Protein AF-A0A940Z0R4-F1 (afdb_monomer)

Secondary structure (DSSP, 8-state):
-HHHHHHHHHHHHHHHHHTTTS-HHHHHHHHHHHHHHHHHHHHH--SHHHHHHHHHHHHHHHHHHHHHHHHHHHHH-SS-HHHHHHHHHHHHHHHHHHHHHHHHHHHHHS-HHHHHHHHHHHHHHHHHHIIIIITTS------------

Mean predicted aligned error: 10.65 Å

Foldseek 3Di:
DVLLVVLLVVLVVVLVVPVVPDQLLVLQLVLLVLQLVLLLQCLPDPDPVSVSVSVSSNSNSVSNNVVSVLVNQPVVDDPCSVVSVVVVVVVVVVCVVVVCVVLVVVCVVDNDSVSSVVSSVVSVVVSVCCVPVVVVPDDDDPDDDDDDD

Structure (mmCIF, N/CA/C/O backbone):
data_AF-A0A940Z0R4-F1
#
_entry.id   AF-A0A940Z0R4-F1
#
loop_
_atom_site.group_PDB
_atom_site.id
_atom_site.type_symbol
_atom_site.label_atom_id
_atom_site.label_alt_id
_atom_site.label_comp_id
_atom_site.label_asym_id
_atom_site.label_entity_id
_atom_site.label_seq_id
_atom_site.pdbx_PDB_ins_code
_atom_site.Cartn_x
_atom_site.Cartn_y
_atom_site.Cartn_z
_atom_site.occupancy
_atom_site.B_iso_or_equiv
_atom_site.auth_seq_id
_atom_site.auth_comp_id
_atom_site.auth_asym_id
_atom_site.auth_atom_id
_atom_site.pdbx_PDB_model_num
ATOM 1 N N . PHE A 1 1 ? 13.140 6.872 -1.261 1.00 50.38 1 PHE A N 1
ATOM 2 C CA . PHE A 1 1 ? 12.932 6.989 0.199 1.00 50.38 1 PHE A CA 1
ATOM 3 C C . PHE A 1 1 ? 12.608 8.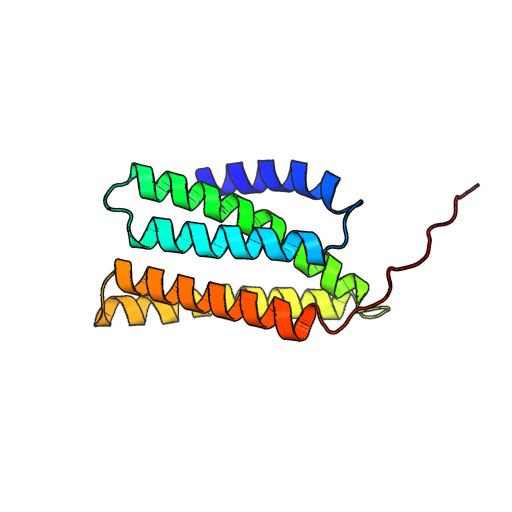428 0.614 1.00 50.38 1 PHE A C 1
ATOM 5 O O . PHE A 1 1 ? 11.524 8.661 1.128 1.00 50.38 1 PHE A O 1
ATOM 12 N N . THR A 1 2 ? 13.457 9.413 0.296 1.00 56.56 2 THR A N 1
ATOM 13 C CA . THR A 1 2 ? 13.207 10.854 0.551 1.00 56.56 2 THR A CA 1
ATOM 14 C C . THR A 1 2 ? 11.910 11.374 -0.076 1.00 56.56 2 THR A C 1
ATOM 16 O O . THR A 1 2 ? 11.143 12.078 0.568 1.00 56.56 2 THR A O 1
ATOM 19 N N . MET A 1 3 ? 11.612 10.952 -1.305 1.00 58.19 3 MET A N 1
ATOM 20 C CA . MET A 1 3 ? 10.397 11.362 -2.014 1.00 58.19 3 MET A CA 1
ATOM 21 C C . MET A 1 3 ? 9.102 10.849 -1.359 1.00 58.19 3 MET A C 1
ATOM 23 O O . MET A 1 3 ? 8.124 11.580 -1.247 1.00 58.19 3 MET A O 1
ATOM 27 N N . ILE A 1 4 ? 9.128 9.608 -0.860 1.00 58.28 4 ILE A N 1
ATOM 28 C CA . ILE A 1 4 ? 8.010 8.991 -0.133 1.00 58.28 4 ILE A CA 1
ATOM 29 C C . ILE A 1 4 ? 7.775 9.734 1.189 1.00 58.28 4 ILE A C 1
ATOM 31 O O . ILE A 1 4 ? 6.634 10.010 1.543 1.00 58.28 4 ILE A O 1
ATOM 35 N N . ALA A 1 5 ? 8.847 10.124 1.887 1.00 56.44 5 ALA A N 1
ATOM 36 C CA . ALA A 1 5 ? 8.750 10.865 3.142 1.00 56.44 5 ALA A CA 1
ATOM 37 C C . ALA A 1 5 ? 8.082 12.239 2.961 1.00 56.44 5 ALA A C 1
ATOM 39 O O . ALA A 1 5 ? 7.167 12.571 3.710 1.00 56.44 5 ALA A O 1
ATOM 40 N N . VAL A 1 6 ? 8.472 13.002 1.932 1.00 60.09 6 VAL A N 1
ATOM 41 C CA . VAL A 1 6 ? 7.863 14.313 1.633 1.00 60.09 6 VAL A CA 1
ATOM 42 C C . VAL A 1 6 ? 6.369 14.164 1.350 1.00 60.09 6 VAL A C 1
ATOM 44 O O . VAL A 1 6 ? 5.558 14.913 1.890 1.00 60.09 6 VAL A O 1
ATOM 47 N N . MET A 1 7 ? 5.984 13.144 0.582 1.00 60.28 7 MET A N 1
ATOM 48 C CA . MET A 1 7 ? 4.577 12.900 0.283 1.00 60.28 7 MET A CA 1
ATOM 49 C C . MET A 1 7 ? 3.765 12.464 1.489 1.00 60.28 7 MET A C 1
ATOM 51 O O . MET A 1 7 ? 2.655 12.961 1.647 1.00 60.28 7 MET A O 1
ATOM 55 N N . ILE A 1 8 ? 4.296 11.593 2.352 1.00 61.03 8 ILE A N 1
ATOM 56 C CA . ILE A 1 8 ? 3.631 11.191 3.602 1.00 61.03 8 ILE A CA 1
ATOM 57 C C . ILE A 1 8 ? 3.420 12.407 4.511 1.00 61.03 8 ILE A C 1
ATOM 59 O O . ILE A 1 8 ? 2.373 12.531 5.139 1.00 61.03 8 ILE A O 1
ATOM 63 N N . ILE A 1 9 ? 4.377 13.333 4.562 1.00 60.31 9 ILE A N 1
ATOM 64 C CA . ILE A 1 9 ? 4.252 14.550 5.371 1.00 60.31 9 ILE A CA 1
ATOM 65 C C . ILE A 1 9 ? 3.166 15.470 4.791 1.00 60.31 9 ILE A C 1
ATOM 67 O O . ILE A 1 9 ? 2.270 15.886 5.523 1.00 60.31 9 ILE A O 1
ATOM 71 N N . SER A 1 10 ? 3.175 15.733 3.481 1.00 55.50 10 SER A N 1
ATOM 72 C CA . SER A 1 10 ? 2.170 16.593 2.834 1.00 55.50 10 SER A CA 1
ATOM 73 C C . SER A 1 10 ? 0.754 16.011 2.911 1.00 55.50 10 SER A C 1
ATOM 75 O O . SER A 1 10 ? -0.210 16.722 3.190 1.00 55.50 10 SER A O 1
ATOM 77 N N . SER A 1 11 ? 0.623 14.703 2.706 1.00 52.62 11 SER A N 1
ATOM 78 C CA . SER A 1 11 ? -0.652 13.982 2.788 1.00 52.62 11 SER A CA 1
ATOM 79 C C . SER A 1 11 ? -1.178 13.868 4.219 1.00 52.62 11 SER A C 1
ATOM 81 O O . SER A 1 11 ? -2.381 14.010 4.413 1.00 52.62 11 SER A O 1
ATOM 83 N N . ARG A 1 12 ? -0.319 13.722 5.241 1.00 57.31 12 ARG A N 1
ATOM 84 C CA . ARG A 1 12 ? -0.750 13.793 6.651 1.00 57.31 12 ARG A CA 1
ATOM 85 C C . ARG A 1 12 ? -1.328 15.162 7.018 1.00 57.31 12 ARG A C 1
ATOM 87 O O . ARG A 1 12 ? -2.309 15.212 7.753 1.00 57.31 12 ARG A O 1
ATOM 94 N N . VAL A 1 13 ? -0.780 16.253 6.474 1.00 55.06 13 VAL A N 1
ATOM 95 C CA . VAL A 1 13 ? -1.290 17.620 6.706 1.00 55.06 13 VAL A CA 1
ATOM 96 C C . VAL A 1 13 ? -2.660 17.843 6.045 1.00 55.06 13 VAL A C 1
ATOM 98 O O . VAL A 1 13 ? -3.521 18.507 6.619 1.00 55.06 13 VAL A O 1
ATOM 101 N N . LEU A 1 14 ? -2.903 17.251 4.871 1.00 50.78 14 LEU A N 1
ATOM 102 C CA . LEU A 1 14 ? -4.183 17.353 4.152 1.00 50.78 14 LEU A CA 1
ATOM 103 C C . LEU A 1 14 ? -5.239 16.346 4.652 1.00 50.78 14 LEU A C 1
ATOM 105 O O . LEU A 1 14 ? -6.424 16.670 4.718 1.00 50.78 14 LEU A O 1
ATOM 109 N N . GLY A 1 15 ? -4.826 15.143 5.055 1.00 49.03 15 GLY A N 1
ATOM 110 C CA . GLY A 1 15 ? -5.707 14.066 5.524 1.00 49.03 15 GLY A CA 1
ATOM 111 C C . GLY A 1 15 ? -6.337 14.359 6.876 1.00 49.03 15 GLY A C 1
ATOM 112 O O . GLY A 1 15 ? -7.514 14.065 7.070 1.00 49.03 15 GLY A O 1
ATOM 113 N N . ALA A 1 16 ? -5.602 15.040 7.758 1.00 46.59 16 ALA A N 1
ATOM 114 C CA . ALA A 1 16 ? -6.110 15.495 9.050 1.00 46.59 16 ALA A CA 1
ATOM 115 C C . ALA A 1 16 ? -7.259 16.516 8.931 1.00 46.59 16 ALA A C 1
ATOM 117 O O . ALA A 1 16 ? -8.074 16.617 9.835 1.00 46.59 16 ALA A O 1
ATOM 118 N N . ARG A 1 17 ? -7.362 17.259 7.817 1.00 45.03 17 ARG A N 1
ATOM 119 C CA . ARG A 1 17 ? -8.442 18.240 7.583 1.00 45.03 17 ARG A CA 1
ATOM 120 C C . ARG A 1 17 ? -9.674 17.646 6.893 1.00 45.03 17 ARG A C 1
ATOM 122 O O . ARG A 1 17 ? -10.763 18.186 7.044 1.00 45.03 17 ARG A O 1
ATOM 129 N N . ILE A 1 18 ? -9.508 16.575 6.112 1.00 46.69 18 ILE A N 1
ATOM 130 C CA . ILE A 1 18 ? -10.579 15.980 5.287 1.00 46.69 18 ILE A CA 1
ATOM 131 C C . ILE A 1 18 ? -11.240 14.786 5.999 1.00 46.69 18 ILE A C 1
ATOM 133 O O . ILE A 1 18 ? -12.425 14.527 5.792 1.00 46.69 18 ILE A O 1
ATOM 137 N N . SER A 1 19 ? -10.505 14.103 6.884 1.00 44.44 19 SER A N 1
ATOM 138 C CA . SER A 1 19 ? -11.009 12.982 7.691 1.00 44.44 19 SER A CA 1
ATOM 139 C C . SER A 1 19 ? -12.124 13.367 8.672 1.00 44.44 19 SER A C 1
ATOM 141 O O . SER A 1 19 ? -12.879 12.488 9.075 1.00 44.44 19 SER A O 1
ATOM 143 N N . ASP A 1 20 ? -12.252 14.644 9.038 1.00 50.53 20 ASP A N 1
ATOM 144 C CA . ASP A 1 20 ? -13.271 15.104 9.992 1.00 50.53 20 ASP A CA 1
ATOM 145 C C . ASP A 1 20 ? -14.627 15.436 9.337 1.00 50.53 20 ASP A C 1
ATOM 147 O O . ASP A 1 20 ? -15.611 15.633 10.047 1.00 50.53 20 ASP A O 1
ATOM 151 N N 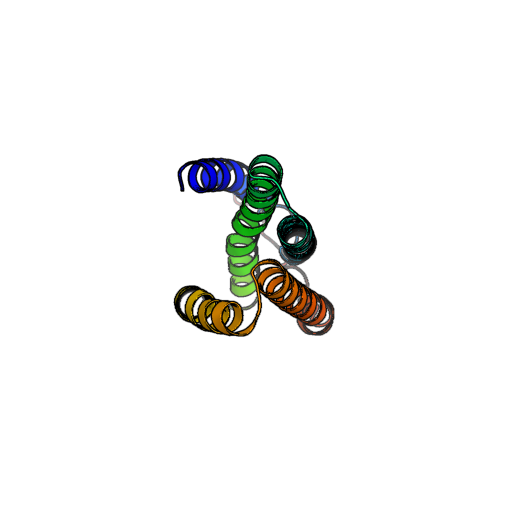. LEU A 1 21 ? -14.721 15.500 7.996 1.00 49.12 21 LEU A N 1
ATOM 152 C CA . LEU A 1 21 ? -15.943 15.955 7.303 1.00 49.12 21 LEU A CA 1
ATOM 153 C C . LEU A 1 21 ? -16.558 14.970 6.292 1.00 49.12 21 LEU A C 1
ATOM 155 O O . LEU A 1 21 ? -17.684 15.201 5.850 1.00 49.12 21 LEU A O 1
ATOM 159 N N . TYR A 1 22 ? -15.878 13.889 5.900 1.00 53.22 22 TYR A N 1
ATOM 160 C CA . TYR A 1 22 ? -16.371 12.972 4.861 1.00 53.22 22 TYR A CA 1
ATOM 161 C C . TYR A 1 22 ? -16.412 11.520 5.342 1.00 53.22 22 TYR A C 1
ATOM 163 O O . TYR A 1 22 ? -15.440 11.028 5.904 1.00 53.22 22 TYR A O 1
ATOM 171 N N . SER A 1 23 ? -17.518 10.811 5.059 1.00 58.50 23 SER A N 1
ATOM 172 C CA . SER A 1 23 ? -17.644 9.364 5.290 1.00 58.50 23 SER A CA 1
ATOM 173 C C . SER A 1 23 ? -16.405 8.651 4.748 1.00 58.50 23 SER A C 1
ATOM 175 O O . SER A 1 23 ? -16.155 8.709 3.542 1.00 58.50 23 SER A O 1
ATOM 177 N N . SER A 1 24 ? -15.640 7.984 5.616 1.00 62.12 24 SER A N 1
ATOM 178 C CA . SER A 1 24 ? -14.324 7.398 5.307 1.00 62.12 24 SER A CA 1
ATOM 179 C C . SER A 1 24 ? -14.349 6.492 4.071 1.00 62.12 24 SER A C 1
ATOM 181 O O . SER A 1 24 ? -13.395 6.423 3.300 1.00 62.12 24 SER A O 1
ATOM 183 N N . GLU A 1 25 ? -15.496 5.871 3.808 1.00 63.47 25 GLU A N 1
ATOM 184 C CA . GLU A 1 25 ? -15.772 5.051 2.632 1.00 63.47 25 GLU A CA 1
ATOM 185 C C . GLU A 1 25 ? -15.662 5.807 1.292 1.00 63.47 25 GLU A C 1
ATOM 187 O O . GLU A 1 25 ? -15.134 5.268 0.319 1.00 63.47 25 GLU A O 1
ATOM 192 N N . LYS A 1 26 ? -16.079 7.080 1.236 1.00 66.50 26 LYS A N 1
ATOM 193 C CA . LYS A 1 26 ? -15.953 7.929 0.036 1.00 66.50 26 LYS A CA 1
ATOM 194 C C . LYS A 1 26 ? -14.506 8.328 -0.256 1.00 66.50 26 LYS A C 1
ATOM 196 O O . LYS A 1 26 ? -14.225 8.732 -1.378 1.00 66.50 26 LYS A O 1
ATOM 201 N N . ILE A 1 27 ? -13.608 8.212 0.723 1.00 68.56 27 ILE A N 1
ATOM 202 C CA . ILE A 1 27 ? -12.177 8.521 0.589 1.00 68.56 27 ILE A CA 1
ATOM 203 C C . ILE A 1 27 ? -11.396 7.268 0.166 1.00 68.56 27 ILE A C 1
ATOM 205 O O . ILE A 1 27 ? -10.482 7.357 -0.652 1.0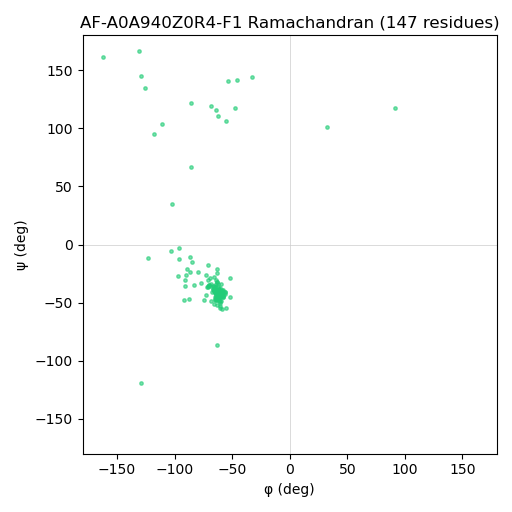0 68.56 27 ILE A O 1
ATOM 209 N N . ILE A 1 28 ? -11.788 6.084 0.645 1.00 71.56 28 ILE A N 1
ATOM 210 C CA . ILE A 1 28 ? -11.111 4.818 0.318 1.00 71.56 28 ILE A CA 1
ATOM 211 C C . ILE A 1 28 ? -11.221 4.488 -1.181 1.00 71.56 28 ILE A C 1
ATOM 213 O O . ILE A 1 28 ? -10.232 4.101 -1.803 1.00 71.56 28 ILE A O 1
ATOM 217 N N . VAL A 1 29 ? -12.391 4.707 -1.790 1.00 77.69 29 VAL A N 1
ATOM 218 C CA . VAL A 1 29 ? -12.629 4.439 -3.221 1.00 77.69 29 VAL A CA 1
ATOM 219 C C . VAL A 1 29 ? -11.688 5.218 -4.157 1.00 77.69 29 VAL A C 1
ATOM 221 O O . VAL A 1 29 ? -11.015 4.572 -4.962 1.00 77.69 29 VAL A O 1
ATOM 224 N N . PRO A 1 30 ? -11.585 6.562 -4.097 1.00 76.38 30 PRO A N 1
ATOM 225 C CA . PRO A 1 30 ? -10.661 7.299 -4.955 1.00 76.38 30 PRO A CA 1
ATOM 226 C C . PRO A 1 30 ? -9.199 6.934 -4.678 1.00 76.38 30 PRO A C 1
ATOM 228 O O . PRO A 1 30 ? -8.417 6.875 -5.623 1.00 76.38 30 PRO A O 1
ATOM 231 N N . CYS A 1 31 ? -8.828 6.605 -3.434 1.00 75.88 31 CYS A N 1
ATOM 232 C CA . CYS A 1 31 ? -7.474 6.136 -3.119 1.00 75.88 31 CYS A CA 1
ATOM 233 C C . CYS A 1 31 ? -7.146 4.806 -3.815 1.00 75.88 31 CYS A C 1
ATOM 235 O O . CYS A 1 31 ? -6.072 4.668 -4.398 1.00 75.88 31 CYS A O 1
ATOM 237 N N . LEU A 1 32 ? -8.081 3.849 -3.812 1.00 78.75 32 LEU A N 1
ATOM 238 C CA . LEU A 1 32 ? -7.947 2.579 -4.536 1.00 78.75 32 LEU A CA 1
ATOM 239 C C . LEU A 1 32 ? -7.850 2.789 -6.053 1.00 78.75 32 LEU A C 1
ATOM 241 O O . LEU A 1 32 ? -7.024 2.155 -6.705 1.00 78.75 32 LEU A O 1
ATOM 245 N N . ILE A 1 33 ? -8.642 3.705 -6.618 1.00 82.06 33 ILE A N 1
ATOM 246 C CA . ILE A 1 33 ? -8.562 4.048 -8.047 1.00 82.06 33 ILE A CA 1
ATOM 247 C C . ILE A 1 33 ? -7.180 4.617 -8.379 1.00 82.06 33 ILE A C 1
ATOM 249 O O . ILE A 1 33 ? -6.535 4.152 -9.315 1.00 82.06 33 ILE A O 1
ATOM 253 N N . ILE A 1 34 ? -6.699 5.580 -7.588 1.00 81.00 34 ILE A N 1
ATOM 254 C CA . ILE A 1 34 ? -5.365 6.173 -7.748 1.00 81.00 34 ILE A CA 1
ATOM 255 C C . ILE A 1 34 ? -4.279 5.093 -7.667 1.00 81.00 34 ILE A C 1
ATOM 257 O O . ILE A 1 34 ? -3.348 5.105 -8.468 1.00 81.00 34 ILE A O 1
ATOM 261 N N . PHE A 1 35 ? -4.416 4.128 -6.755 1.00 81.56 35 PHE A N 1
ATOM 262 C CA . PHE A 1 35 ? -3.480 3.013 -6.604 1.00 81.56 35 PHE A CA 1
ATOM 263 C C . PHE A 1 35 ? -3.423 2.123 -7.854 1.00 81.56 35 PHE A C 1
ATOM 265 O O . PHE A 1 35 ? -2.335 1.805 -8.346 1.00 81.56 35 PHE A O 1
ATOM 272 N N . VAL A 1 36 ? -4.585 1.743 -8.394 1.00 84.06 36 VAL A N 1
ATOM 273 C CA . VAL A 1 36 ? -4.685 0.939 -9.623 1.00 84.06 36 VAL A CA 1
ATOM 274 C C . VAL A 1 36 ? -4.106 1.706 -10.809 1.00 84.06 36 VAL A C 1
ATOM 276 O O . VAL A 1 36 ? -3.271 1.175 -11.535 1.00 84.06 36 VAL A O 1
ATOM 279 N N . VAL A 1 37 ? -4.483 2.974 -10.980 1.00 84.81 37 VAL A N 1
ATOM 280 C CA . VAL A 1 37 ? -3.984 3.813 -12.077 1.00 84.81 37 VAL A CA 1
ATOM 281 C C . VAL A 1 37 ? -2.467 3.974 -11.988 1.00 84.81 37 VAL A C 1
ATOM 283 O O . VAL A 1 37 ? -1.771 3.781 -12.981 1.00 84.81 37 VAL A O 1
ATOM 286 N N . ALA A 1 38 ? -1.930 4.253 -10.799 1.00 82.38 38 ALA A N 1
ATOM 287 C CA . ALA A 1 38 ? -0.494 4.408 -10.609 1.00 82.38 38 ALA A CA 1
ATOM 288 C C . ALA A 1 38 ? 0.277 3.120 -10.930 1.00 82.38 38 ALA A C 1
ATOM 290 O O . ALA A 1 38 ? 1.285 3.174 -11.629 1.00 82.38 38 ALA A O 1
ATOM 291 N N . THR A 1 39 ? -0.206 1.956 -10.483 1.00 81.44 39 THR A N 1
ATOM 292 C CA . THR A 1 39 ? 0.445 0.664 -10.775 1.00 81.44 39 THR A CA 1
ATOM 293 C C . THR A 1 39 ? 0.401 0.304 -12.260 1.00 81.44 39 THR A C 1
ATOM 295 O O . THR A 1 39 ? 1.398 -0.194 -12.782 1.00 81.44 39 THR A O 1
ATOM 298 N N . VAL A 1 40 ? -0.681 0.635 -12.975 1.00 85.00 40 VAL A N 1
ATOM 299 C CA . VAL A 1 40 ? -0.739 0.501 -14.443 1.00 85.00 40 VAL A CA 1
ATOM 300 C C . VAL A 1 40 ? 0.278 1.422 -15.116 1.00 85.00 40 VAL A C 1
ATOM 302 O O . VAL A 1 40 ? 1.038 0.969 -15.967 1.00 85.00 40 VAL A O 1
ATOM 305 N N . ILE A 1 41 ? 0.349 2.697 -14.719 1.00 82.50 41 ILE A N 1
ATOM 306 C CA . ILE A 1 41 ? 1.322 3.649 -15.281 1.00 82.50 41 ILE A CA 1
ATOM 307 C C . ILE A 1 41 ? 2.754 3.145 -15.058 1.00 82.50 41 ILE A C 1
ATOM 309 O O . ILE A 1 41 ? 3.581 3.232 -15.966 1.00 82.50 41 ILE A O 1
ATOM 313 N N . ILE A 1 42 ? 3.044 2.571 -13.886 1.00 81.56 42 ILE A N 1
ATOM 314 C CA . ILE A 1 42 ? 4.349 1.969 -13.590 1.00 81.56 42 ILE A CA 1
ATOM 315 C C . ILE A 1 42 ? 4.625 0.766 -14.503 1.00 81.56 42 ILE A C 1
ATOM 317 O O . ILE A 1 42 ? 5.736 0.655 -15.016 1.00 81.56 42 ILE A O 1
ATOM 321 N N . ALA A 1 43 ? 3.638 -0.098 -14.760 1.00 81.44 43 ALA A N 1
ATOM 322 C CA . ALA A 1 43 ? 3.807 -1.272 -15.621 1.00 81.44 43 ALA A CA 1
ATOM 323 C C . ALA A 1 43 ? 4.228 -0.915 -17.059 1.00 81.44 43 ALA A C 1
ATOM 325 O O . ALA A 1 43 ? 4.998 -1.649 -17.678 1.00 81.44 43 ALA A O 1
ATOM 326 N N . PHE A 1 44 ? 3.750 0.220 -17.580 1.00 81.06 44 PHE A N 1
ATOM 327 C CA . PHE A 1 44 ? 4.089 0.716 -18.919 1.00 81.06 44 PHE A CA 1
ATOM 328 C C . PHE A 1 44 ? 5.232 1.742 -18.931 1.00 81.06 44 PHE A C 1
ATOM 330 O O . PHE A 1 44 ? 5.657 2.182 -20.003 1.00 81.06 44 PHE A O 1
ATOM 337 N N . SER A 1 45 ? 5.753 2.116 -17.761 1.00 78.12 45 SER A N 1
ATOM 338 C CA . SER A 1 45 ? 6.845 3.075 -17.637 1.00 78.12 45 SER A CA 1
ATOM 339 C C . SER A 1 45 ? 8.145 2.493 -18.190 1.00 78.12 45 SER A C 1
ATOM 341 O O . SER A 1 45 ? 8.666 1.497 -17.690 1.00 78.12 45 SER A O 1
ATOM 343 N N . ARG A 1 46 ? 8.702 3.147 -19.216 1.00 72.31 46 ARG A N 1
ATOM 344 C CA . ARG A 1 46 ? 10.011 2.801 -19.801 1.00 72.31 46 ARG A CA 1
ATOM 345 C C . ARG A 1 46 ? 11.135 3.747 -19.376 1.00 72.31 46 ARG A C 1
ATOM 347 O O . ARG A 1 46 ? 12.286 3.524 -19.735 1.00 72.31 46 ARG A O 1
ATOM 354 N N . THR A 1 47 ? 10.815 4.812 -18.638 1.00 79.81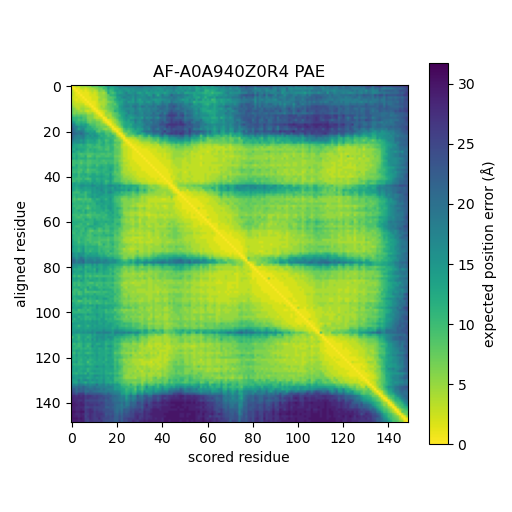 47 THR A N 1
ATOM 355 C CA . THR A 1 47 ? 11.763 5.866 -18.252 1.00 79.81 47 THR A CA 1
ATOM 356 C C . THR A 1 47 ? 11.715 6.139 -16.752 1.00 79.81 47 THR A C 1
ATOM 358 O O . THR A 1 47 ? 10.656 6.108 -16.123 1.00 79.81 47 THR A O 1
ATOM 361 N N . LEU A 1 48 ? 12.876 6.458 -16.170 1.00 77.25 48 LEU A N 1
ATOM 362 C CA . LEU A 1 48 ? 13.007 6.744 -14.737 1.00 77.25 48 LEU A CA 1
ATOM 363 C C . LEU A 1 48 ? 12.076 7.885 -14.297 1.00 77.25 48 LEU A C 1
ATOM 365 O O . LEU A 1 48 ? 11.427 7.785 -13.261 1.00 77.25 48 LEU A O 1
ATOM 369 N N . SER A 1 49 ? 11.948 8.936 -15.109 1.00 76.56 49 SER A N 1
ATOM 370 C CA . SER A 1 49 ? 11.085 10.085 -14.815 1.00 76.56 49 SER A CA 1
ATOM 371 C C . SER A 1 49 ? 9.609 9.695 -14.694 1.00 76.56 49 SER A C 1
ATOM 373 O O . SER A 1 49 ? 8.918 10.166 -13.793 1.00 76.56 49 SER A O 1
ATOM 375 N N . MET A 1 50 ? 9.128 8.801 -15.562 1.00 77.00 50 MET A N 1
ATOM 376 C CA . MET A 1 50 ? 7.746 8.319 -15.532 1.00 77.00 50 MET A CA 1
ATOM 377 C C . MET A 1 50 ? 7.508 7.387 -14.339 1.00 77.00 50 MET A C 1
ATOM 379 O O . MET A 1 50 ? 6.472 7.477 -13.685 1.00 77.00 50 MET A O 1
ATOM 383 N N . PHE A 1 51 ? 8.504 6.568 -13.988 1.00 76.06 51 PHE A N 1
ATOM 384 C CA . PHE A 1 51 ? 8.470 5.732 -12.788 1.00 76.06 51 PHE A CA 1
ATOM 385 C C . PHE A 1 51 ? 8.379 6.578 -11.510 1.00 76.06 51 PHE A C 1
ATOM 387 O O . PHE A 1 51 ? 7.565 6.307 -10.630 1.00 76.06 51 PHE A O 1
ATOM 394 N N . VAL A 1 52 ? 9.176 7.645 -11.434 1.00 78.62 52 VAL A N 1
ATOM 395 C CA . VAL A 1 52 ? 9.184 8.597 -10.318 1.00 78.62 52 VAL A CA 1
ATOM 396 C C . VAL A 1 52 ? 7.841 9.322 -10.197 1.00 78.62 52 VAL A C 1
ATOM 398 O O . VAL A 1 52 ? 7.282 9.395 -9.103 1.00 78.62 52 VAL A O 1
ATOM 401 N N . LEU A 1 53 ? 7.282 9.805 -11.310 1.00 78.75 53 LEU A N 1
ATOM 402 C CA . LEU A 1 53 ? 5.985 10.485 -11.319 1.00 78.75 53 LEU A CA 1
ATOM 403 C C . LEU A 1 53 ? 4.841 9.550 -10.900 1.00 78.75 53 LEU A C 1
ATOM 405 O O . LEU A 1 53 ? 3.962 9.936 -10.135 1.00 78.75 53 LEU A O 1
ATOM 409 N N . ALA A 1 54 ? 4.870 8.298 -11.349 1.00 79.62 54 ALA A N 1
ATOM 410 C CA . ALA A 1 54 ? 3.868 7.316 -10.965 1.00 79.62 54 ALA A CA 1
ATOM 411 C C . ALA A 1 54 ? 4.008 6.886 -9.494 1.00 79.62 54 ALA A C 1
ATOM 413 O O . ALA A 1 54 ? 3.004 6.740 -8.798 1.00 79.62 54 ALA A O 1
ATOM 414 N N . GLY A 1 55 ? 5.240 6.777 -8.986 1.00 76.25 55 GLY A N 1
ATOM 415 C CA . GLY A 1 55 ? 5.518 6.561 -7.565 1.00 76.25 55 GLY A CA 1
ATOM 416 C C . GLY A 1 55 ? 5.030 7.712 -6.679 1.00 76.25 55 GLY A C 1
ATOM 417 O O . GLY A 1 55 ? 4.543 7.465 -5.577 1.00 76.25 55 GLY A O 1
ATOM 418 N N . LEU A 1 56 ? 5.086 8.955 -7.173 1.00 75.69 56 LEU A N 1
ATOM 419 C CA . LEU A 1 56 ? 4.479 10.103 -6.499 1.00 75.69 56 LEU A CA 1
ATOM 420 C C . LEU A 1 56 ? 2.954 9.935 -6.399 1.00 75.69 56 LEU A C 1
ATOM 422 O O . LEU A 1 56 ? 2.381 9.998 -5.316 1.00 75.69 56 LEU A O 1
ATOM 426 N N . ILE A 1 57 ? 2.286 9.656 -7.519 1.00 77.19 57 ILE A N 1
ATOM 427 C CA . ILE A 1 57 ? 0.828 9.455 -7.548 1.00 77.19 57 ILE A CA 1
ATOM 428 C C . ILE A 1 57 ? 0.417 8.316 -6.599 1.00 77.19 57 ILE A C 1
ATOM 430 O O . ILE A 1 57 ? -0.525 8.457 -5.815 1.00 77.19 57 ILE A O 1
ATOM 434 N N . TRP A 1 58 ? 1.172 7.217 -6.616 1.00 79.50 58 TRP A N 1
ATOM 435 C CA . TRP A 1 58 ? 0.977 6.079 -5.722 1.00 79.50 58 TRP A CA 1
ATOM 436 C C . TRP A 1 58 ? 1.140 6.458 -4.241 1.00 79.50 58 TRP A C 1
ATOM 438 O O . TRP A 1 58 ? 0.300 6.102 -3.413 1.00 79.50 58 TRP A O 1
ATOM 448 N N . GLY A 1 59 ? 2.186 7.222 -3.909 1.00 71.69 59 GLY A N 1
ATOM 449 C CA . GLY A 1 59 ? 2.481 7.666 -2.546 1.00 71.69 59 GLY A CA 1
ATOM 450 C C . GLY A 1 59 ? 1.386 8.550 -1.951 1.00 71.69 59 GLY A C 1
ATOM 451 O O . GLY A 1 59 ? 1.048 8.389 -0.777 1.00 71.69 59 GLY A O 1
ATOM 452 N N . VAL A 1 60 ? 0.779 9.426 -2.762 1.00 71.25 60 VAL A N 1
ATOM 453 C CA . VAL A 1 60 ? -0.388 10.219 -2.344 1.00 71.25 60 VAL A CA 1
ATOM 454 C C . VAL A 1 60 ? -1.540 9.293 -1.974 1.00 71.25 60 VAL A C 1
ATOM 456 O O . VAL A 1 60 ? -2.023 9.363 -0.849 1.00 71.25 60 VAL A O 1
ATOM 459 N N . GLY A 1 61 ? -1.946 8.387 -2.869 1.00 69.56 61 GLY A N 1
ATOM 460 C CA . GLY A 1 61 ? -3.071 7.478 -2.615 1.00 69.56 61 GLY A CA 1
ATOM 461 C C . GLY A 1 61 ? -2.867 6.602 -1.374 1.00 69.56 61 GLY A C 1
ATOM 462 O O . GLY A 1 61 ? -3.773 6.467 -0.550 1.00 69.56 61 GLY A O 1
ATOM 463 N N . HIS A 1 62 ? -1.660 6.060 -1.192 1.00 72.44 62 HIS A N 1
ATOM 464 C CA . HIS A 1 62 ? -1.339 5.195 -0.055 1.00 72.44 62 HIS A CA 1
ATOM 465 C C . HIS A 1 62 ? -1.406 5.929 1.293 1.00 72.44 62 HIS A C 1
ATOM 467 O O . HIS A 1 62 ? -1.845 5.365 2.296 1.00 72.44 62 HIS A O 1
ATOM 473 N N . ALA A 1 63 ? -1.001 7.199 1.336 1.00 71.12 63 ALA A N 1
ATOM 474 C CA . ALA A 1 63 ? -0.925 7.933 2.591 1.00 71.12 63 ALA A CA 1
ATOM 475 C C . ALA A 1 63 ? -2.295 8.321 3.175 1.00 71.12 63 ALA A C 1
ATOM 477 O O . ALA A 1 63 ? -2.422 8.433 4.394 1.00 71.12 63 ALA A O 1
ATOM 478 N N . PHE A 1 64 ? -3.326 8.466 2.335 1.00 68.75 64 PHE A N 1
ATOM 479 C CA . PHE A 1 64 ? -4.711 8.663 2.787 1.00 68.75 64 PHE A CA 1
ATOM 480 C C . PHE A 1 64 ? -5.447 7.345 3.055 1.00 68.75 64 PHE A C 1
ATOM 482 O O . PHE A 1 64 ? -6.383 7.320 3.853 1.00 68.75 64 PHE A O 1
ATOM 489 N N . LEU A 1 65 ? -5.020 6.243 2.434 1.00 75.12 65 LEU A N 1
ATOM 490 C CA . LEU A 1 65 ? -5.688 4.949 2.562 1.00 75.12 65 LEU A CA 1
ATOM 491 C C . LEU A 1 65 ? -5.620 4.397 3.994 1.00 75.12 65 LEU A C 1
ATOM 493 O O . LEU A 1 65 ? -6.640 3.982 4.538 1.00 75.12 65 LEU A O 1
ATOM 497 N N . TYR A 1 66 ? -4.440 4.433 4.621 1.00 75.56 66 TYR A N 1
ATOM 498 C CA . TYR A 1 66 ? -4.242 3.919 5.982 1.00 75.56 66 TYR A CA 1
ATOM 499 C C . TYR A 1 66 ? -5.103 4.630 7.049 1.00 75.56 66 TYR A C 1
ATOM 501 O O . TYR A 1 66 ? -5.838 3.942 7.761 1.00 75.56 66 TYR A O 1
ATOM 509 N N . PRO A 1 67 ? -5.094 5.977 7.172 1.00 73.69 67 PRO A N 1
ATOM 510 C CA . PRO A 1 67 ? -5.952 6.659 8.141 1.00 73.69 67 PRO A CA 1
ATOM 511 C C . PRO A 1 67 ? -7.443 6.485 7.824 1.00 73.69 67 PRO A C 1
ATOM 513 O O . PRO A 1 67 ? -8.234 6.307 8.746 1.00 73.69 67 PRO A O 1
ATOM 516 N N . ALA A 1 68 ? -7.839 6.463 6.545 1.00 75.50 68 ALA A N 1
ATOM 517 C CA . ALA A 1 68 ? -9.235 6.236 6.175 1.00 75.50 68 ALA A CA 1
ATOM 518 C C . ALA A 1 68 ? -9.725 4.834 6.583 1.00 75.50 68 ALA A C 1
ATOM 520 O O . ALA A 1 68 ? -10.839 4.701 7.089 1.00 75.50 68 ALA A O 1
ATOM 521 N N . LEU A 1 69 ? -8.887 3.801 6.424 1.00 76.56 69 LEU A N 1
ATOM 522 C CA . LEU A 1 69 ? -9.166 2.445 6.911 1.00 76.56 69 LEU A CA 1
ATOM 523 C C . LEU A 1 69 ? -9.253 2.391 8.438 1.00 76.56 69 LEU A C 1
ATOM 525 O O . LEU A 1 69 ? -10.146 1.735 8.972 1.00 76.56 69 LEU A O 1
ATOM 529 N N . ALA A 1 70 ? -8.360 3.097 9.137 1.00 76.69 70 ALA A N 1
ATOM 530 C CA . ALA A 1 70 ? -8.380 3.161 10.592 1.00 76.69 70 ALA A CA 1
ATOM 531 C C . ALA A 1 70 ? -9.702 3.756 11.106 1.00 76.69 70 ALA A C 1
ATOM 533 O O . ALA A 1 70 ? -10.372 3.121 11.916 1.00 76.69 70 ALA A O 1
ATOM 534 N N . VAL A 1 71 ? -10.129 4.912 10.582 1.00 76.44 71 VAL A N 1
ATOM 535 C CA . VAL A 1 71 ? -11.416 5.536 10.952 1.00 76.44 71 VAL A CA 1
ATOM 536 C C . VAL A 1 71 ? -12.590 4.617 10.612 1.00 76.44 71 VAL A C 1
ATOM 538 O O . VAL A 1 71 ? -13.437 4.365 11.462 1.00 76.44 71 VAL A O 1
ATOM 541 N N . PHE A 1 72 ? -12.595 4.025 9.416 1.00 75.56 72 PHE A N 1
ATOM 542 C CA . PHE A 1 72 ? -13.649 3.106 8.984 1.00 75.56 72 PHE A CA 1
ATOM 543 C C . PHE A 1 72 ? -13.814 1.888 9.915 1.00 75.56 72 PHE A C 1
ATOM 545 O O . PHE A 1 72 ? -14.934 1.457 10.194 1.00 75.56 72 PHE A O 1
ATOM 552 N N . ILE A 1 73 ? -12.710 1.326 10.412 1.00 75.69 73 ILE A N 1
ATOM 553 C CA . ILE A 1 73 ? -12.742 0.218 11.375 1.00 75.69 73 ILE A CA 1
ATOM 554 C C . ILE A 1 73 ? -13.196 0.717 12.750 1.00 75.69 73 ILE A C 1
ATOM 556 O O . ILE A 1 73 ? -14.022 0.069 13.388 1.00 75.69 73 ILE A O 1
ATOM 560 N N . LEU A 1 74 ? -12.697 1.867 13.206 1.00 77.25 74 LEU A N 1
ATOM 561 C CA . LEU A 1 74 ? -13.058 2.449 14.504 1.00 77.25 74 LEU A CA 1
ATOM 562 C C . LEU A 1 74 ? -14.538 2.845 14.599 1.00 77.25 74 LEU A C 1
ATOM 564 O O . LEU A 1 74 ? -15.109 2.753 15.685 1.00 77.25 74 LEU A O 1
ATOM 568 N N . ASP A 1 75 ? -15.161 3.227 13.484 1.00 74.62 75 ASP A N 1
ATOM 569 C CA . ASP A 1 75 ? -16.602 3.491 13.404 1.00 74.62 75 ASP A CA 1
ATOM 570 C C . ASP A 1 75 ? -17.438 2.208 13.537 1.00 74.62 75 ASP A C 1
ATOM 572 O O . ASP A 1 75 ? -18.563 2.241 14.034 1.00 74.62 75 ASP A O 1
ATOM 576 N N . ARG A 1 76 ? -16.893 1.055 13.128 1.00 74.50 76 ARG A N 1
ATOM 577 C CA . ARG A 1 76 ? -17.568 -0.254 13.220 1.00 74.50 76 ARG A CA 1
ATOM 578 C C . ARG A 1 76 ? -17.307 -0.977 14.535 1.00 74.50 76 ARG A C 1
ATOM 580 O O . ARG A 1 76 ? -18.074 -1.862 14.911 1.00 74.50 76 ARG A O 1
ATOM 587 N N . VAL A 1 77 ? -16.229 -0.625 15.228 1.00 72.25 77 VAL A N 1
ATOM 588 C CA . VAL A 1 77 ? -15.811 -1.281 16.464 1.00 72.25 77 VAL A CA 1
ATOM 589 C C . VAL A 1 77 ? -16.005 -0.320 17.632 1.00 72.25 77 VAL A C 1
ATOM 591 O O . VAL A 1 77 ? -15.211 0.590 17.843 1.00 72.25 77 VAL A O 1
ATOM 594 N N . GLY A 1 78 ? -17.065 -0.542 18.415 1.00 71.69 78 GLY A N 1
ATOM 595 C CA . GLY A 1 78 ? -17.426 0.300 19.559 1.00 71.69 78 GLY A CA 1
ATOM 596 C C . GLY A 1 78 ? -16.370 0.306 20.672 1.00 71.69 78 GLY A C 1
ATOM 597 O O . GLY A 1 78 ? -15.517 1.187 20.731 1.00 71.69 78 GLY A O 1
ATOM 598 N N . SER A 1 79 ? -16.427 -0.664 21.591 1.00 74.44 79 SER A N 1
ATOM 599 C CA . SER A 1 79 ? -15.565 -0.664 22.788 1.00 74.44 79 SER A CA 1
ATOM 600 C C . SER A 1 79 ? -14.175 -1.281 22.567 1.00 74.44 79 SER A C 1
ATOM 602 O O . SER A 1 79 ? -13.275 -1.069 23.375 1.00 74.44 79 SER A O 1
ATOM 604 N N . SER A 1 80 ? -13.970 -2.020 21.472 1.00 83.19 80 SER A N 1
ATOM 605 C CA . SER A 1 80 ? -12.755 -2.819 21.219 1.00 83.19 80 SER A CA 1
ATOM 606 C C . SER A 1 80 ? -11.783 -2.153 20.235 1.00 83.19 80 SER A C 1
ATOM 608 O O . SER A 1 80 ? -11.133 -2.824 19.434 1.00 83.19 80 SER A O 1
ATOM 610 N N . ARG A 1 81 ? -11.684 -0.819 20.276 1.00 80.25 81 ARG A N 1
ATOM 611 C CA . ARG A 1 81 ? -10.872 -0.015 19.342 1.00 80.25 81 ARG A CA 1
ATOM 612 C C . ARG A 1 81 ? -9.388 -0.386 19.349 1.00 80.25 81 ARG A C 1
ATOM 614 O O . ARG A 1 81 ? -8.780 -0.476 18.288 1.00 80.25 81 ARG A O 1
ATOM 621 N N . SER A 1 82 ? -8.821 -0.639 20.530 1.00 81.19 82 SER A N 1
ATOM 622 C CA . SER A 1 82 ? -7.416 -1.041 20.691 1.00 81.19 82 SER A CA 1
ATOM 623 C C . SER A 1 82 ? -7.123 -2.391 20.036 1.00 81.19 82 SER A C 1
ATOM 625 O O . SER A 1 82 ? -6.141 -2.516 19.309 1.00 81.19 82 SER A O 1
ATOM 627 N N . LEU A 1 83 ? -8.005 -3.375 20.234 1.00 86.38 83 LEU A N 1
ATOM 628 C CA . LEU A 1 83 ? -7.894 -4.694 19.613 1.00 86.38 83 LEU A CA 1
ATOM 629 C C . LEU A 1 83 ? -8.000 -4.591 18.087 1.00 86.38 83 LEU A C 1
ATOM 631 O O . LEU A 1 83 ? -7.168 -5.145 17.378 1.00 86.38 83 LEU A O 1
ATOM 635 N N . ALA A 1 84 ? -8.977 -3.833 17.582 1.00 84.00 84 ALA A N 1
ATOM 636 C CA . ALA A 1 84 ? -9.190 -3.671 16.148 1.00 84.00 84 ALA A CA 1
ATOM 637 C C . ALA A 1 84 ? -8.014 -2.984 15.440 1.00 84.00 84 ALA A C 1
ATOM 639 O O . ALA A 1 84 ? -7.603 -3.424 14.367 1.00 84.00 84 ALA A O 1
ATOM 640 N N . MET A 1 85 ? -7.436 -1.944 16.048 1.00 86.06 85 MET A N 1
ATOM 641 C CA . MET A 1 85 ? -6.215 -1.320 15.529 1.00 86.06 85 MET A CA 1
ATOM 642 C C . MET A 1 85 ? -5.012 -2.260 15.622 1.00 86.06 85 MET A C 1
ATOM 644 O O . MET A 1 85 ? -4.224 -2.317 14.685 1.00 86.06 85 MET A O 1
ATOM 648 N N . GLY A 1 86 ? -4.895 -3.048 16.696 1.00 87.38 86 GLY A N 1
ATOM 649 C CA . GLY A 1 86 ? -3.864 -4.080 16.813 1.00 87.38 86 GLY A CA 1
ATOM 650 C C . GLY A 1 86 ? -3.935 -5.107 15.679 1.00 87.38 86 GLY A C 1
ATOM 651 O O . GLY A 1 86 ? -2.922 -5.404 15.050 1.00 87.38 86 GLY A O 1
ATOM 652 N N . THR A 1 87 ? -5.136 -5.596 15.352 1.00 88.81 87 THR A N 1
ATOM 653 C CA . THR A 1 87 ? -5.345 -6.513 14.222 1.00 88.81 87 THR A CA 1
ATOM 654 C C . THR A 1 87 ? -5.066 -5.843 12.875 1.00 88.81 87 THR A C 1
ATOM 656 O O . THR A 1 87 ? -4.450 -6.467 12.014 1.00 88.81 87 THR A O 1
ATOM 659 N N . LEU A 1 88 ? -5.468 -4.579 12.686 1.00 86.38 88 LEU A N 1
ATOM 660 C CA . LEU A 1 88 ? -5.181 -3.824 11.460 1.00 86.38 88 LEU A CA 1
ATOM 661 C C . LEU A 1 88 ? -3.673 -3.696 11.217 1.00 86.38 88 LEU A C 1
ATOM 663 O O . LEU A 1 88 ? -3.203 -3.983 10.115 1.00 86.38 88 LEU A O 1
ATOM 667 N N . THR A 1 89 ? -2.918 -3.293 12.239 1.00 87.12 89 THR A N 1
ATOM 668 C CA . THR A 1 89 ? -1.460 -3.163 12.145 1.00 87.12 89 THR A CA 1
ATOM 669 C C . THR A 1 89 ? -0.816 -4.519 11.880 1.00 87.12 89 THR A C 1
ATOM 671 O O . THR A 1 89 ? -0.038 -4.634 10.942 1.00 87.12 89 THR A O 1
ATOM 674 N N . ALA A 1 90 ? -1.220 -5.574 12.599 1.00 91.88 90 ALA A N 1
ATOM 675 C CA . ALA A 1 90 ? -0.693 -6.922 12.379 1.00 91.88 90 ALA A CA 1
ATOM 676 C C . ALA A 1 90 ? -0.907 -7.410 10.935 1.00 91.88 90 ALA A C 1
ATOM 678 O O . ALA A 1 90 ? 0.013 -7.935 10.313 1.00 91.88 90 ALA A O 1
ATOM 679 N N . MET A 1 91 ? -2.100 -7.199 10.369 1.00 90.00 91 MET A N 1
ATOM 680 C CA . MET A 1 91 ? -2.387 -7.553 8.973 1.00 90.00 91 MET A CA 1
ATOM 681 C C . MET A 1 91 ? -1.595 -6.697 7.980 1.00 90.00 91 MET A C 1
ATOM 683 O O . MET A 1 91 ? -1.155 -7.199 6.945 1.00 90.00 91 MET A O 1
ATOM 687 N N . THR A 1 92 ? -1.388 -5.418 8.295 1.00 87.56 92 THR A N 1
ATOM 688 C CA . THR A 1 92 ? -0.579 -4.508 7.474 1.00 87.56 92 THR A CA 1
ATOM 689 C C . THR A 1 92 ? 0.879 -4.955 7.449 1.00 87.56 92 THR A C 1
ATOM 691 O O . THR A 1 92 ? 1.455 -5.082 6.371 1.00 87.56 92 THR A O 1
ATOM 694 N N . ASP A 1 93 ? 1.452 -5.264 8.610 1.00 90.75 93 ASP A N 1
ATOM 695 C CA . ASP A 1 93 ? 2.828 -5.739 8.732 1.00 90.75 93 ASP A CA 1
ATOM 696 C C . ASP A 1 93 ? 3.009 -7.063 7.986 1.00 90.75 93 ASP A C 1
ATOM 698 O O . ASP A 1 93 ? 3.938 -7.199 7.191 1.00 90.75 93 ASP A O 1
ATOM 702 N N . LEU A 1 94 ? 2.072 -8.007 8.139 1.00 93.00 94 LEU A N 1
ATOM 703 C CA . LEU A 1 94 ? 2.069 -9.253 7.367 1.00 93.00 94 LEU A CA 1
ATOM 704 C C . LEU A 1 94 ? 2.070 -8.991 5.856 1.00 93.00 94 LEU A C 1
ATOM 706 O O . LEU A 1 94 ? 2.831 -9.626 5.128 1.00 93.00 94 LEU A O 1
ATOM 710 N N . GLY A 1 95 ? 1.272 -8.033 5.381 1.00 87.25 95 GLY A N 1
ATOM 711 C CA . GLY A 1 95 ? 1.271 -7.622 3.978 1.00 87.25 95 GLY A CA 1
ATOM 712 C C . GLY A 1 95 ? 2.607 -7.021 3.528 1.00 87.25 95 GLY A C 1
ATOM 713 O O . GLY A 1 95 ? 3.091 -7.349 2.445 1.00 87.25 95 GLY A O 1
ATOM 714 N N . ILE A 1 96 ? 3.232 -6.188 4.364 1.00 87.12 96 ILE A N 1
ATOM 715 C CA . ILE A 1 96 ? 4.542 -5.576 4.092 1.00 87.12 96 ILE A CA 1
ATOM 716 C C . ILE A 1 96 ? 5.648 -6.636 4.037 1.00 87.12 96 ILE A C 1
ATOM 718 O O . ILE A 1 96 ? 6.531 -6.539 3.187 1.00 87.12 96 ILE A O 1
ATOM 722 N N . PHE A 1 97 ? 5.598 -7.658 4.893 1.00 91.25 97 PHE A N 1
ATOM 723 C CA . PHE A 1 97 ? 6.561 -8.759 4.880 1.00 91.25 97 PHE A CA 1
ATOM 724 C C . PHE A 1 97 ? 6.328 -9.725 3.713 1.00 91.25 97 PHE A C 1
ATOM 726 O O . PHE A 1 97 ? 7.271 -10.070 3.002 1.00 91.25 97 PHE A O 1
ATOM 733 N N . MET A 1 98 ? 5.086 -10.161 3.485 1.00 91.94 98 MET A N 1
ATOM 734 C CA . MET A 1 98 ? 4.779 -11.159 2.454 1.00 91.94 98 MET A CA 1
ATOM 735 C C . MET A 1 98 ? 4.784 -10.574 1.039 1.00 91.94 98 MET 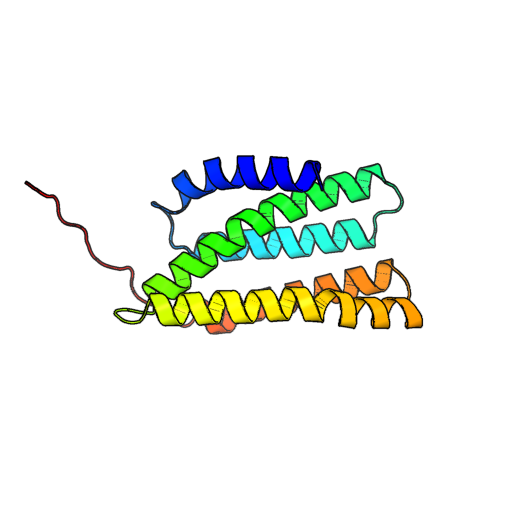A C 1
ATOM 737 O O . MET A 1 98 ? 5.176 -11.262 0.099 1.00 91.94 98 MET A O 1
ATOM 741 N N . GLY A 1 99 ? 4.381 -9.314 0.862 1.00 86.81 99 GLY A N 1
ATOM 742 C CA . GLY A 1 99 ? 4.228 -8.681 -0.451 1.00 86.81 99 GLY A CA 1
ATOM 743 C C . GLY A 1 99 ? 5.497 -8.728 -1.315 1.00 86.81 99 GLY A C 1
ATOM 744 O O . GLY A 1 99 ? 5.441 -9.254 -2.431 1.00 86.81 99 GLY A O 1
ATOM 745 N N . PRO A 1 100 ? 6.652 -8.238 -0.822 1.00 87.19 100 PRO A N 1
ATOM 746 C CA . PRO A 1 100 ? 7.916 -8.285 -1.550 1.00 87.19 100 PRO A CA 1
ATOM 747 C C . PRO A 1 100 ? 8.409 -9.708 -1.809 1.00 87.19 100 PRO A C 1
ATOM 749 O O . PRO A 1 100 ? 8.989 -9.955 -2.859 1.00 87.19 100 PRO A O 1
ATOM 752 N N . VAL A 1 101 ? 8.164 -10.649 -0.889 1.00 90.38 101 VAL A N 1
ATOM 753 C CA . VAL A 1 101 ? 8.563 -12.056 -1.053 1.00 90.38 101 VAL A CA 1
ATOM 754 C C . VAL A 1 101 ? 7.788 -12.694 -2.203 1.00 90.38 101 VAL A C 1
ATOM 756 O O . VAL A 1 101 ? 8.391 -13.242 -3.124 1.00 90.38 101 VAL A O 1
ATOM 759 N N . VAL A 1 102 ? 6.458 -12.561 -2.195 1.00 88.81 102 VAL A N 1
ATOM 760 C CA . VAL A 1 102 ? 5.590 -13.093 -3.254 1.00 88.81 102 VAL A CA 1
ATOM 761 C C . VAL A 1 102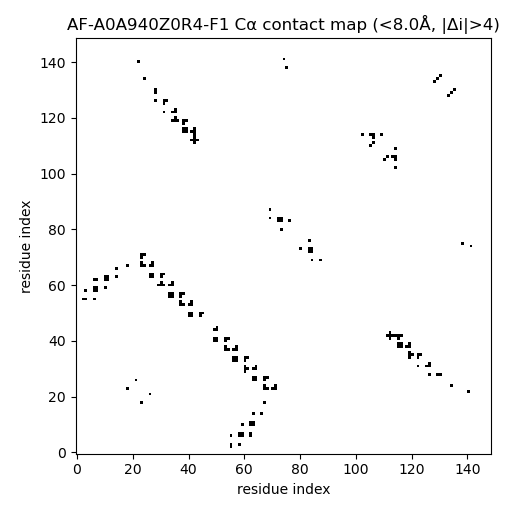 ? 5.940 -12.455 -4.596 1.00 88.81 102 VAL A C 1
ATOM 763 O O . VAL A 1 102 ? 6.160 -13.164 -5.577 1.00 88.81 102 VAL A O 1
ATOM 766 N N . MET A 1 103 ? 6.063 -11.127 -4.649 1.00 85.12 103 MET A N 1
ATOM 767 C CA . MET A 1 103 ? 6.383 -10.457 -5.909 1.00 85.12 103 MET A CA 1
ATOM 768 C C . MET A 1 103 ? 7.822 -10.686 -6.379 1.00 85.12 103 MET A C 1
ATOM 770 O O . MET A 1 103 ? 8.058 -10.745 -7.583 1.00 85.12 103 MET A O 1
ATOM 774 N N . GLY A 1 104 ? 8.775 -10.873 -5.467 1.00 85.56 104 GLY A N 1
ATOM 775 C CA . GLY A 1 104 ? 10.152 -11.229 -5.802 1.00 85.56 104 GLY A CA 1
ATOM 776 C C . GLY A 1 104 ? 10.241 -12.585 -6.501 1.00 85.56 104 GLY A C 1
ATOM 777 O O . GLY A 1 104 ? 10.972 -12.722 -7.478 1.00 85.56 104 GLY A O 1
ATOM 778 N N . ILE A 1 105 ? 9.442 -13.565 -6.069 1.00 87.50 105 ILE A N 1
ATOM 779 C CA . ILE A 1 105 ? 9.320 -14.860 -6.755 1.00 87.50 105 ILE A CA 1
ATOM 780 C C . ILE A 1 105 ? 8.700 -14.667 -8.147 1.00 87.50 105 ILE A C 1
ATOM 782 O O . ILE A 1 105 ? 9.224 -15.189 -9.127 1.00 87.50 105 ILE A O 1
ATOM 786 N N . VAL A 1 106 ? 7.637 -13.865 -8.270 1.00 84.94 106 VAL A N 1
ATOM 787 C CA . VAL A 1 106 ? 6.986 -13.583 -9.566 1.00 84.94 106 VAL A CA 1
ATOM 788 C C . VAL A 1 106 ? 7.957 -12.952 -10.572 1.00 84.94 106 VAL A C 1
ATOM 790 O O . VAL A 1 106 ? 7.936 -13.318 -11.750 1.00 84.94 106 VAL A O 1
ATOM 793 N N . ILE A 1 107 ? 8.834 -12.046 -10.124 1.00 86.25 107 ILE A N 1
ATOM 794 C CA . ILE A 1 107 ? 9.867 -11.438 -10.979 1.00 86.25 107 ILE A CA 1
ATOM 795 C C . ILE A 1 107 ? 10.835 -12.496 -11.518 1.00 86.25 107 ILE A C 1
ATOM 797 O O . ILE A 1 107 ? 11.194 -12.414 -12.690 1.00 86.25 107 ILE A O 1
ATOM 801 N N . GLN A 1 108 ? 11.229 -13.491 -10.711 1.00 84.62 108 GLN A N 1
ATOM 802 C CA . GLN A 1 108 ? 12.184 -14.526 -11.138 1.00 84.62 108 GLN A CA 1
ATOM 803 C C . GLN A 1 108 ? 11.667 -15.382 -12.301 1.00 84.62 108 GLN A C 1
ATOM 805 O O . GLN A 1 108 ? 12.457 -15.803 -13.139 1.00 84.62 108 GLN A O 1
ATOM 810 N N . PHE A 1 109 ? 10.355 -15.618 -12.371 1.00 81.75 109 PHE A N 1
ATOM 811 C CA . PHE A 1 109 ? 9.739 -16.426 -13.431 1.00 81.75 109 PHE A CA 1
ATOM 812 C C . PHE A 1 109 ? 9.175 -15.606 -14.594 1.00 81.75 109 PHE A C 1
ATOM 814 O O . PHE A 1 109 ? 8.814 -16.176 -15.622 1.00 81.75 109 PHE A O 1
ATOM 821 N N . THR A 1 110 ? 9.066 -14.285 -14.437 1.00 82.31 110 THR A N 1
ATOM 822 C CA . THR A 1 110 ? 8.355 -13.433 -15.394 1.00 82.31 110 THR A CA 1
ATOM 823 C C . THR A 1 110 ? 9.218 -12.242 -15.813 1.00 82.31 110 THR A C 1
ATOM 825 O O . THR A 1 110 ? 10.267 -12.411 -16.426 1.00 82.31 110 THR A O 1
ATOM 828 N N . SER A 1 111 ? 8.780 -11.012 -15.554 1.00 83.75 111 SER A N 1
ATOM 829 C CA . SER A 1 111 ? 9.485 -9.768 -15.859 1.00 83.75 111 SER A CA 1
ATOM 830 C C . SER A 1 111 ? 8.867 -8.638 -15.031 1.00 83.75 111 SER A C 1
ATOM 832 O O . SER A 1 111 ? 7.723 -8.748 -14.578 1.00 83.75 111 SER A O 1
ATOM 834 N N . TYR A 1 112 ? 9.587 -7.524 -14.872 1.00 79.88 112 TYR A N 1
ATOM 835 C CA . TYR A 1 112 ? 9.113 -6.351 -14.123 1.00 79.88 112 TYR A CA 1
ATOM 836 C C . TYR A 1 112 ? 7.725 -5.831 -14.555 1.00 79.88 112 TYR A C 1
ATOM 838 O O . TYR A 1 112 ? 6.894 -5.610 -13.675 1.00 79.88 112 TYR A O 1
ATOM 846 N N . PRO A 1 113 ? 7.400 -5.680 -15.858 1.00 79.44 113 PRO A N 1
ATOM 847 C CA . PRO A 1 113 ? 6.082 -5.191 -16.274 1.00 79.44 113 PRO A CA 1
ATOM 848 C C . PRO A 1 113 ? 4.944 -6.110 -15.817 1.00 79.44 113 PRO A C 1
ATOM 850 O O . PRO A 1 113 ? 3.898 -5.641 -15.371 1.00 79.44 113 PRO A O 1
ATOM 853 N N . THR A 1 114 ? 5.160 -7.426 -15.870 1.00 80.94 114 THR A N 1
ATOM 854 C CA . THR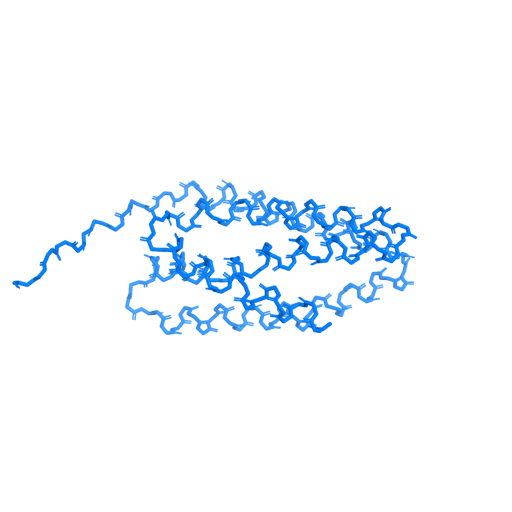 A 1 114 ? 4.148 -8.414 -15.490 1.00 80.94 114 THR A CA 1
ATOM 855 C C . THR A 1 114 ? 3.914 -8.440 -13.983 1.00 80.94 114 THR A C 1
ATOM 857 O O . THR A 1 114 ? 2.773 -8.561 -13.552 1.00 80.94 114 THR A O 1
ATOM 860 N N . MET A 1 115 ? 4.957 -8.230 -13.173 1.00 83.88 115 MET A N 1
ATOM 861 C CA . MET A 1 115 ? 4.818 -8.045 -11.722 1.00 83.88 115 MET A CA 1
ATOM 862 C C . MET A 1 115 ? 3.918 -6.839 -11.398 1.00 83.88 115 MET A C 1
ATOM 864 O O . MET A 1 115 ? 3.017 -6.945 -10.564 1.00 83.88 115 MET A O 1
ATOM 868 N N . PHE A 1 116 ? 4.105 -5.706 -12.086 1.00 82.06 116 PHE A N 1
ATOM 869 C CA . PHE A 1 116 ? 3.252 -4.526 -11.897 1.00 82.06 116 PHE A CA 1
ATOM 870 C C . PHE A 1 116 ? 1.819 -4.730 -12.404 1.00 82.06 116 PHE A C 1
ATOM 872 O O . PHE A 1 116 ? 0.879 -4.245 -11.774 1.00 82.06 116 PHE A O 1
ATOM 879 N N . LEU A 1 117 ? 1.620 -5.498 -13.480 1.00 83.88 117 LEU A N 1
ATOM 880 C CA . LEU A 1 117 ? 0.282 -5.909 -13.919 1.00 83.88 117 LEU A CA 1
ATOM 881 C C . LEU A 1 117 ? -0.406 -6.815 -12.889 1.00 83.88 117 LEU A C 1
ATOM 883 O O . LEU A 1 117 ? -1.579 -6.603 -12.587 1.00 83.88 117 LEU A O 1
ATOM 887 N N . CYS A 1 118 ? 0.313 -7.765 -12.285 1.00 85.00 118 CYS A N 1
ATOM 888 C CA . CYS A 1 118 ? -0.210 -8.572 -11.180 1.00 85.00 118 CYS A CA 1
ATOM 889 C C . CYS A 1 118 ? -0.595 -7.704 -9.972 1.00 85.00 118 CYS A C 1
ATOM 891 O O . CYS A 1 118 ? -1.668 -7.895 -9.403 1.00 85.00 118 CYS A O 1
ATOM 893 N N . LEU A 1 119 ? 0.230 -6.715 -9.608 1.00 85.06 119 LEU A N 1
ATOM 894 C CA . LEU A 1 119 ? -0.101 -5.738 -8.561 1.00 85.06 119 LEU A CA 1
ATOM 895 C C . LEU A 1 119 ? -1.370 -4.944 -8.895 1.00 85.06 119 LEU A C 1
ATOM 897 O O . LEU A 1 119 ? -2.216 -4.742 -8.024 1.00 85.06 119 LEU A O 1
ATOM 901 N N . SER A 1 120 ? -1.524 -4.531 -10.153 1.00 85.44 120 SER A N 1
ATOM 902 C CA . SER A 1 120 ? -2.721 -3.832 -10.613 1.00 85.44 120 SER A CA 1
ATOM 903 C C . SER A 1 120 ? -3.970 -4.714 -10.509 1.00 85.44 120 SER A C 1
ATOM 905 O O . SER A 1 120 ? -4.987 -4.264 -9.986 1.00 85.44 120 SER A O 1
ATOM 907 N N . LEU A 1 121 ? -3.881 -5.991 -10.900 1.00 87.06 121 LEU A N 1
ATOM 908 C CA . LEU A 1 121 ? -4.973 -6.962 -10.755 1.00 87.06 121 LEU A CA 1
ATOM 909 C C . LEU A 1 121 ? -5.388 -7.154 -9.293 1.00 87.06 121 LEU A C 1
ATOM 911 O O . LEU A 1 121 ? -6.580 -7.154 -8.993 1.00 87.06 121 LEU A O 1
ATOM 915 N N . ILE A 1 122 ? -4.423 -7.254 -8.377 1.00 86.12 122 ILE A N 1
ATOM 916 C CA . ILE A 1 122 ? -4.694 -7.330 -6.934 1.00 86.12 122 ILE A CA 1
ATOM 917 C C . ILE A 1 122 ? -5.391 -6.049 -6.450 1.00 86.12 122 ILE A C 1
ATOM 919 O O . ILE A 1 122 ? -6.358 -6.119 -5.691 1.00 86.12 122 ILE A O 1
ATOM 923 N N . GLY A 1 123 ? -4.950 -4.880 -6.923 1.00 83.50 123 GLY A N 1
ATOM 924 C CA . GLY A 1 123 ? -5.589 -3.596 -6.630 1.00 83.50 123 GLY A CA 1
ATOM 925 C C . GLY A 1 123 ? -7.035 -3.521 -7.132 1.00 83.50 123 GLY A C 1
ATOM 926 O O . GLY A 1 123 ? -7.918 -3.086 -6.394 1.00 83.50 123 GLY A O 1
ATOM 927 N N . ILE A 1 124 ? -7.300 -4.002 -8.350 1.00 86.62 124 ILE A N 1
ATOM 928 C CA . ILE A 1 124 ? -8.649 -4.084 -8.929 1.00 86.62 124 IL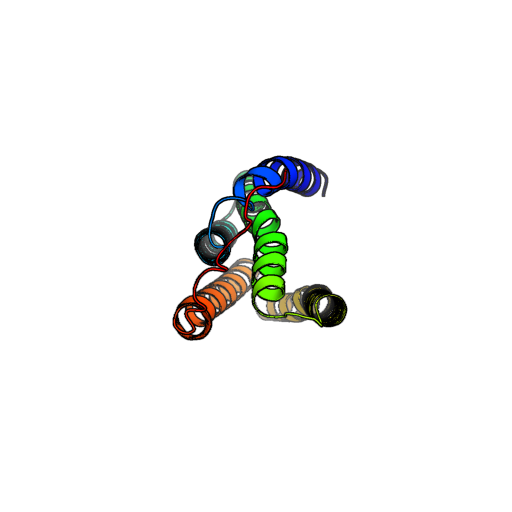E A CA 1
ATOM 929 C C . ILE A 1 124 ? -9.517 -5.041 -8.113 1.00 86.62 124 ILE A C 1
ATOM 931 O O . ILE A 1 124 ? -10.644 -4.693 -7.772 1.00 86.62 124 ILE A O 1
ATOM 935 N N . PHE A 1 125 ? -8.995 -6.213 -7.748 1.00 86.94 125 PHE A N 1
ATOM 936 C CA . PHE A 1 125 ? -9.717 -7.176 -6.920 1.00 86.94 125 PHE A CA 1
ATOM 937 C C . PHE A 1 125 ? -10.085 -6.578 -5.557 1.00 86.94 125 PHE A C 1
ATOM 939 O O . PHE A 1 125 ? -11.229 -6.693 -5.121 1.00 86.94 125 PHE A O 1
ATOM 946 N N . SER A 1 126 ? -9.152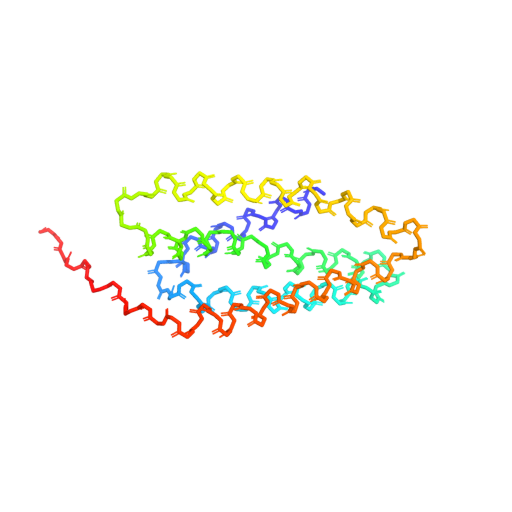 -5.861 -4.924 1.00 82.81 126 SER A N 1
ATOM 947 C CA . SER A 1 126 ? -9.392 -5.130 -3.675 1.00 82.81 126 SER A CA 1
ATOM 948 C C . SER A 1 126 ? -10.471 -4.051 -3.835 1.00 82.81 126 SER A C 1
ATOM 950 O O . SER A 1 126 ? -11.378 -3.944 -3.010 1.00 82.81 126 SER A O 1
ATOM 952 N N . LEU A 1 127 ? -10.439 -3.299 -4.941 1.00 83.06 127 LEU A N 1
ATOM 953 C CA . LEU A 1 127 ? -11.448 -2.289 -5.263 1.00 83.06 127 LEU A CA 1
ATOM 954 C C . LEU A 1 127 ? -12.834 -2.919 -5.451 1.00 83.06 127 LEU A C 1
ATOM 956 O O . LEU A 1 127 ? -13.801 -2.434 -4.867 1.00 83.06 127 LEU A O 1
ATOM 960 N N . VAL A 1 128 ? -12.939 -4.005 -6.219 1.00 84.44 128 VAL A N 1
ATOM 961 C CA . VAL A 1 128 ? -14.197 -4.736 -6.441 1.00 84.44 128 VAL A CA 1
ATOM 962 C C . VAL A 1 128 ? -14.725 -5.304 -5.126 1.00 84.44 128 VAL A C 1
ATOM 964 O O . VAL A 1 128 ? -15.899 -5.116 -4.811 1.00 84.44 128 VAL A O 1
ATOM 967 N N . TYR A 1 129 ? -13.862 -5.924 -4.321 1.00 83.81 129 TYR A N 1
ATOM 968 C CA . TYR A 1 129 ? -14.226 -6.437 -3.003 1.00 83.81 129 TYR A CA 1
ATOM 969 C C . TYR A 1 129 ? -14.769 -5.324 -2.097 1.00 83.81 129 TYR A C 1
ATOM 971 O O . TYR A 1 129 ? -15.823 -5.479 -1.483 1.00 83.81 129 TYR A O 1
ATOM 979 N N . PHE A 1 130 ? -14.116 -4.160 -2.071 1.00 78.19 130 PHE A N 1
ATOM 980 C CA . PHE A 1 130 ? -14.587 -3.008 -1.305 1.00 78.19 130 PHE A CA 1
ATOM 981 C C . PHE A 1 130 ? -15.942 -2.483 -1.825 1.00 78.19 130 PHE A C 1
ATOM 983 O O . PHE A 1 130 ? -16.859 -2.207 -1.054 1.00 78.19 130 PHE A O 1
ATOM 990 N N . GLN A 1 131 ? -16.129 -2.398 -3.142 1.00 77.44 131 GLN A N 1
ATOM 991 C CA . GLN A 1 131 ? -17.389 -1.933 -3.734 1.00 77.44 131 GLN A CA 1
ATOM 992 C C . GLN A 1 131 ? -18.569 -2.880 -3.477 1.00 77.44 131 GLN A C 1
ATOM 994 O O . GLN A 1 131 ? -19.673 -2.398 -3.243 1.00 77.44 131 GLN A O 1
ATOM 999 N N . PHE A 1 132 ? -18.356 -4.198 -3.516 1.00 75.69 132 PHE A N 1
ATOM 1000 C CA . PHE A 1 132 ? -19.426 -5.188 -3.350 1.00 75.69 132 PHE A CA 1
ATOM 1001 C C . PHE A 1 132 ? -19.687 -5.559 -1.889 1.00 75.69 132 PHE A C 1
ATOM 1003 O O . PHE A 1 132 ? -20.833 -5.588 -1.465 1.00 75.69 132 PHE A O 1
ATOM 1010 N N . PHE A 1 133 ? -18.651 -5.845 -1.099 1.00 67.69 133 PHE A N 1
ATOM 1011 C CA . PHE A 1 133 ? -18.831 -6.348 0.269 1.00 67.69 133 PHE A CA 1
ATOM 1012 C C . PHE A 1 133 ? -18.884 -5.243 1.322 1.00 67.69 133 PHE A C 1
ATOM 1014 O O . PHE A 1 133 ? -19.520 -5.415 2.366 1.00 67.69 133 PHE A O 1
ATOM 1021 N N . VAL A 1 134 ? -18.189 -4.127 1.086 1.00 67.06 134 VAL A N 1
ATOM 1022 C CA . VAL A 1 134 ? -18.073 -3.051 2.076 1.00 67.06 134 VAL A CA 1
ATOM 1023 C C . VAL A 1 134 ? -19.163 -2.000 1.884 1.00 67.06 134 VAL A C 1
ATOM 1025 O O . VAL A 1 134 ? -19.865 -1.720 2.860 1.00 67.06 134 VAL A O 1
ATOM 1028 N N . ARG A 1 135 ? -19.380 -1.534 0.644 1.00 64.31 135 ARG A N 1
ATOM 1029 C CA . ARG A 1 135 ? -20.397 -0.513 0.321 1.00 64.31 135 ARG A CA 1
ATOM 1030 C C . ARG A 1 135 ? -21.836 -0.966 0.533 1.00 64.31 135 ARG A C 1
ATOM 1032 O O . ARG A 1 135 ? -22.707 -0.140 0.806 1.00 64.31 135 ARG A O 1
ATOM 1039 N N . ASP A 1 136 ? -22.086 -2.267 0.420 1.00 54.66 136 ASP A N 1
ATOM 1040 C CA . ASP A 1 136 ? -23.430 -2.833 0.567 1.00 54.66 136 ASP A CA 1
ATOM 1041 C C . ASP A 1 136 ? -23.839 -2.986 2.044 1.00 54.66 136 ASP A C 1
ATOM 1043 O O . ASP A 1 136 ? -25.010 -2.886 2.406 1.00 54.66 136 ASP A O 1
ATOM 1047 N N . LYS A 1 137 ? -22.859 -3.080 2.954 1.00 52.41 137 LYS A N 1
ATOM 1048 C CA . LYS A 1 137 ? -23.093 -2.999 4.402 1.00 52.41 137 LYS A CA 1
ATOM 1049 C C . LYS A 1 137 ? -23.097 -1.540 4.851 1.00 52.41 137 LYS A C 1
ATOM 1051 O O . LYS A 1 137 ? -22.204 -1.106 5.582 1.00 52.41 137 LYS A O 1
ATOM 1056 N N . ARG A 1 138 ? -24.108 -0.787 4.404 1.00 51.44 138 ARG A N 1
ATOM 1057 C CA . ARG A 1 138 ? -24.393 0.569 4.895 1.00 51.44 138 ARG A CA 1
ATOM 1058 C C . ARG A 1 138 ? -24.567 0.524 6.412 1.00 51.44 138 ARG A C 1
ATOM 1060 O O . ARG A 1 138 ? -25.591 0.067 6.910 1.00 51.44 138 ARG A O 1
ATOM 1067 N N . VAL A 1 139 ? -23.575 1.015 7.144 1.00 49.28 139 VAL A N 1
ATOM 1068 C CA . VAL A 1 139 ? -23.765 1.404 8.542 1.00 49.28 139 VAL A CA 1
ATOM 1069 C C . VAL A 1 139 ? -24.279 2.847 8.503 1.00 49.28 139 VAL A C 1
ATOM 1071 O O . VAL A 1 139 ? -23.623 3.691 7.885 1.00 49.28 139 VAL A O 1
ATOM 1074 N N . PRO A 1 140 ? -25.466 3.139 9.063 1.00 43.50 140 PRO A N 1
ATOM 1075 C CA . PRO A 1 140 ? -25.972 4.501 9.172 1.00 43.50 140 PRO A CA 1
ATOM 1076 C C . PRO A 1 140 ? -24.930 5.378 9.866 1.00 43.50 140 PRO A C 1
ATOM 1078 O O . PRO A 1 140 ? -24.269 4.926 10.800 1.00 43.50 140 PRO A O 1
ATOM 1081 N N . ALA A 1 141 ? -24.776 6.614 9.391 1.00 45.31 141 ALA A N 1
ATOM 1082 C CA . ALA A 1 141 ? -23.862 7.596 9.963 1.00 45.31 141 ALA A CA 1
ATOM 1083 C C . ALA A 1 141 ? -23.970 7.638 11.502 1.00 45.31 141 ALA A C 1
ATOM 1085 O O . ALA A 1 141 ? -25.091 7.570 12.018 1.00 45.31 141 ALA A O 1
ATOM 1086 N N . PRO A 1 142 ? -22.859 7.804 12.246 1.00 41.09 142 PRO A N 1
ATOM 1087 C CA . PRO A 1 142 ? -22.956 8.113 13.659 1.00 41.09 142 PRO A CA 1
ATOM 1088 C C . PRO A 1 142 ? -23.659 9.465 13.792 1.00 41.09 142 PRO A C 1
ATOM 1090 O O . PRO A 1 142 ? -23.136 10.514 13.409 1.00 41.09 142 PRO A O 1
ATOM 1093 N N . VAL A 1 143 ? -24.881 9.428 14.310 1.00 51.94 143 VAL A N 1
ATOM 1094 C CA . VAL A 1 143 ? -25.581 10.600 14.813 1.00 51.94 143 VAL A CA 1
ATOM 1095 C C . VAL A 1 143 ? -24.772 11.115 16.013 1.00 51.94 143 VAL A C 1
ATOM 1097 O O . VAL A 1 143 ? -24.680 10.441 17.032 1.00 51.94 143 VAL A O 1
ATOM 1100 N N . GLN A 1 144 ? -24.235 12.335 15.865 1.00 47.56 144 GLN A N 1
ATOM 1101 C CA . GLN A 1 144 ? -24.164 13.372 16.908 1.00 47.56 144 GLN A CA 1
ATOM 1102 C C . GLN A 1 144 ? -22.928 13.458 17.834 1.00 47.56 144 GLN A C 1
ATOM 1104 O O . GLN A 1 144 ? -22.690 12.645 18.719 1.00 47.56 144 GLN A O 1
ATOM 1109 N N . LYS A 1 145 ? -22.243 14.605 17.734 1.00 40.53 145 LYS A N 1
ATOM 1110 C CA . LYS A 1 145 ? -21.902 15.463 18.885 1.00 40.53 145 LYS A CA 1
ATOM 1111 C C . LYS A 1 145 ? -22.602 16.803 18.613 1.00 40.53 145 LYS A C 1
ATOM 1113 O O . LYS A 1 145 ? -22.207 17.503 17.693 1.00 40.53 145 LYS A O 1
ATOM 1118 N N . LEU A 1 146 ? -23.810 17.071 19.122 1.00 55.22 146 LEU A N 1
ATOM 1119 C CA . LEU A 1 146 ? -24.081 17.613 20.465 1.00 55.22 146 LEU A CA 1
ATOM 1120 C C . LEU A 1 146 ? -22.963 18.552 20.934 1.00 55.22 146 LEU A C 1
ATOM 1122 O O . LEU A 1 146 ? -21.891 18.115 21.345 1.00 55.22 146 LEU A O 1
ATOM 1126 N N . THR A 1 147 ? -23.268 19.843 20.807 1.00 54.84 147 THR A N 1
ATOM 1127 C CA . THR A 1 147 ? -22.691 20.993 21.512 1.00 54.84 147 THR A CA 1
ATOM 1128 C C . THR A 1 147 ? -22.264 20.673 22.943 1.00 54.84 147 THR A C 1
ATOM 1130 O O . THR A 1 147 ? -22.992 19.965 23.643 1.00 54.84 147 THR A O 1
ATOM 1133 N N . PRO A 1 148 ? -21.167 21.277 23.417 1.00 47.19 148 PRO A N 1
ATOM 1134 C CA . PRO A 1 148 ? -20.985 21.461 24.854 1.00 47.19 148 PRO A CA 1
ATOM 1135 C C . PRO A 1 148 ? -20.579 22.916 25.206 1.00 47.19 148 PRO A C 1
ATOM 1137 O O . PRO A 1 148 ? -20.222 23.680 24.307 1.00 47.19 148 PRO A O 1
ATOM 1140 N N . PRO A 1 149 ? -20.649 23.279 26.499 1.00 50.06 149 PRO A N 1
ATOM 1141 C CA . PRO A 1 149 ? -21.668 24.123 27.128 1.00 50.06 149 PRO A CA 1
ATOM 1142 C C . PRO A 1 149 ? -21.353 25.628 27.148 1.00 50.06 149 PRO A C 1
ATOM 1144 O O . PRO A 1 149 ? -20.167 26.003 27.011 1.00 50.06 149 PRO A O 1
#

Nearest PDB structures (foldseek):
  9b3m-assembly1_A  TM=9.134E-01  e=1.874E-03  Staphylococcus aureus
  8ttf-assembly1_A  TM=8.689E-01  e=3.659E-03  Staphylococcus aureus
  8ttg-assembly1_A  TM=9.120E-01  e=9.237E-03  Staphylococcus aureus
  7lo8-assembly1_Z  TM=8.381E-01  e=4.055E-03  Staphylococcus aureus
  8tth-assembly1_A  TM=8.874E-01  e=1.258E-02  Staphylococcus aureus

pLDDT: mean 73.16, std 13.77, range [40.53, 93.0]

Radius of gyration: 17.4 Å; Cα contacts (8 Å, |Δi|>4): 115; chains: 1; bounding box: 39×40×47 Å

Sequence (149 aa):
FTMIAVMIISSRVLGARISDLYSSEKIIVPCLIIFVVATVIIAFSRTLSMFVLAGLIWGVGHAFLYPALAVFILDRVGSSRSLAMGTLTAMTDLGIFMGPVVMGIVIQFTSYPTMFLCLSLIGIFSLVYFQFFVRDKRVPAPVQKLTPP

Solvent-accessible surface area (backbone atoms only — not comparable to full-atom values): 8166 Å² total; per-residue (Å²): 109,72,68,55,52,54,37,41,52,56,36,51,64,52,41,69,67,50,66,80,79,48,67,37,67,73,54,41,53,59,22,42,50,37,39,27,54,19,30,48,51,39,33,71,42,88,46,70,70,54,38,52,54,24,50,49,50,28,38,48,22,54,50,46,36,57,60,30,50,50,52,50,48,48,76,74,32,78,93,51,40,70,58,52,52,52,52,50,49,54,53,49,51,50,46,64,61,47,48,58,56,56,48,53,55,48,36,75,80,63,38,72,46,56,43,28,47,52,52,22,51,53,37,48,51,52,45,50,48,43,58,61,66,50,62,68,61,73,71,78,77,86,83,78,83,76,87,82,135